Protein AF-A0A6L6D156-F1 (afdb_monomer_lite)

Sequence (40 aa):
MNPPTPGATDPKIIRNFCIIAHIDHGKSTLADRMLQITGI

Radius of gyration: 14.42 Å; chains: 1; bounding box: 23×22×38 Å

Structure (mmCIF, N/CA/C/O backbone):
data_AF-A0A6L6D156-F1
#
_entry.id   AF-A0A6L6D156-F1
#
loop_
_atom_site.group_PDB
_atom_site.id
_atom_site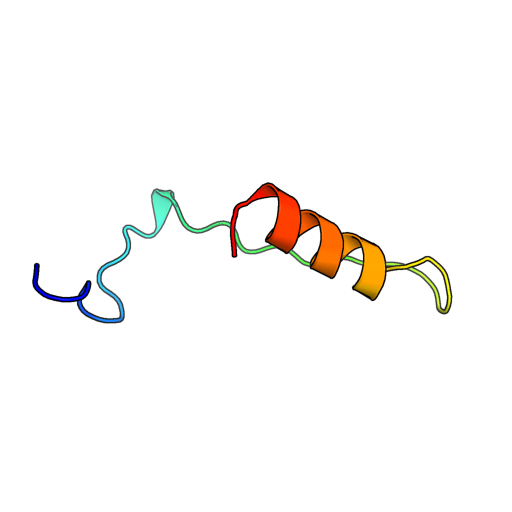.type_symbol
_atom_site.label_atom_id
_atom_site.label_alt_id
_atom_site.label_comp_id
_atom_site.label_asym_id
_atom_site.label_entity_id
_atom_site.label_seq_id
_atom_site.pdbx_PDB_ins_code
_atom_site.Cartn_x
_atom_site.Cartn_y
_atom_site.Cartn_z
_atom_site.occupancy
_atom_site.B_iso_or_equiv
_atom_site.auth_seq_id
_atom_site.auth_comp_id
_atom_site.auth_asym_id
_atom_site.auth_atom_id
_atom_site.pdbx_PDB_model_num
ATOM 1 N N . MET A 1 1 ? -6.125 14.255 22.421 1.00 62.38 1 MET A N 1
ATOM 2 C CA . MET A 1 1 ? -6.723 12.961 22.028 1.00 62.38 1 MET A CA 1
ATOM 3 C C . MET A 1 1 ? -5.661 11.902 22.233 1.00 62.38 1 MET A C 1
ATOM 5 O O . MET A 1 1 ? -4.560 12.093 21.735 1.00 62.38 1 MET A O 1
ATOM 9 N N . ASN A 1 2 ? -5.939 10.865 23.022 1.00 67.50 2 ASN A N 1
ATOM 10 C CA . ASN A 1 2 ? -4.978 9.781 23.225 1.00 67.50 2 ASN A CA 1
ATOM 11 C C . ASN A 1 2 ? -4.792 9.025 21.899 1.00 67.50 2 ASN A C 1
ATOM 13 O O . ASN A 1 2 ? -5.788 8.819 21.200 1.00 67.50 2 ASN A O 1
ATOM 17 N N . PRO A 1 3 ? -3.557 8.647 21.529 1.00 68.56 3 PRO A N 1
ATOM 18 C CA . PRO A 1 3 ? -3.331 7.850 20.334 1.00 68.56 3 PRO A CA 1
ATOM 19 C C . PRO A 1 3 ? -4.076 6.511 20.457 1.00 68.56 3 PRO A C 1
ATOM 21 O O . PRO A 1 3 ? -4.223 6.000 21.573 1.00 68.56 3 PRO A O 1
ATOM 24 N N . PRO A 1 4 ? -4.562 5.939 19.341 1.00 71.50 4 PRO A N 1
ATOM 25 C CA . PRO A 1 4 ? -5.149 4.607 19.363 1.00 71.50 4 PRO A CA 1
ATOM 26 C C . PRO A 1 4 ? -4.137 3.621 19.951 1.00 71.50 4 PRO A C 1
ATOM 28 O O . PRO A 1 4 ? -2.964 3.613 19.572 1.00 71.50 4 PRO A O 1
ATOM 31 N N . THR A 1 5 ? -4.581 2.807 20.907 1.00 79.94 5 THR A N 1
ATOM 32 C CA . THR A 1 5 ? -3.765 1.741 21.485 1.00 79.94 5 THR A CA 1
ATOM 33 C C . THR A 1 5 ? -3.367 0.759 20.377 1.00 79.94 5 THR A C 1
ATOM 35 O O . THR A 1 5 ? -4.244 0.258 19.663 1.00 79.94 5 THR A O 1
ATOM 38 N N . PRO A 1 6 ? -2.063 0.471 20.191 1.00 78.06 6 PRO A N 1
ATOM 39 C CA . PRO A 1 6 ? -1.622 -0.516 19.213 1.00 78.06 6 PRO A CA 1
ATOM 40 C C . PRO A 1 6 ? -2.335 -1.857 19.428 1.00 78.06 6 PRO A C 1
ATOM 42 O O . PRO A 1 6 ? -2.451 -2.326 20.558 1.00 78.06 6 PRO A O 1
ATOM 45 N N . GLY A 1 7 ? -2.836 -2.462 18.348 1.00 80.31 7 GLY A N 1
ATOM 46 C CA . GLY A 1 7 ? -3.547 -3.745 18.400 1.00 80.31 7 GLY A CA 1
ATOM 47 C C . GLY A 1 7 ? -5.036 -3.677 18.769 1.00 80.31 7 GLY A C 1
ATOM 48 O O . GLY A 1 7 ? -5.667 -4.724 18.860 1.00 80.31 7 GLY A O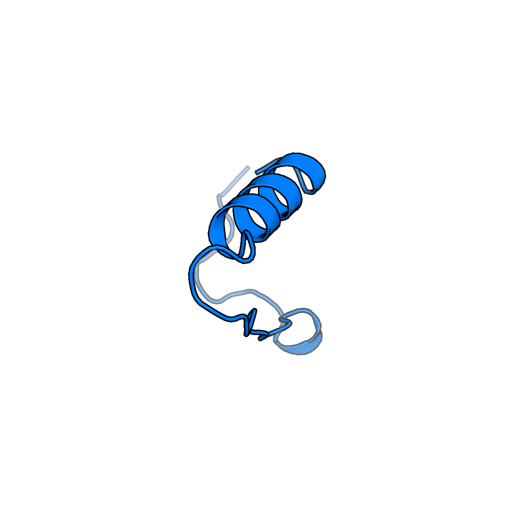 1
ATOM 49 N N . ALA A 1 8 ? -5.623 -2.487 18.945 1.00 84.25 8 ALA A N 1
ATOM 50 C CA . ALA A 1 8 ? -7.046 -2.328 19.281 1.00 84.25 8 ALA A CA 1
ATOM 51 C C . ALA A 1 8 ? -7.994 -2.217 18.064 1.00 84.25 8 ALA A C 1
ATOM 53 O O . ALA A 1 8 ? -9.178 -1.922 18.223 1.00 84.25 8 ALA A O 1
ATOM 54 N N . THR A 1 9 ? -7.497 -2.412 16.841 1.00 86.94 9 THR A N 1
ATOM 55 C CA . THR A 1 9 ? -8.308 -2.344 15.615 1.00 86.94 9 THR A CA 1
ATOM 56 C C . THR A 1 9 ? -9.228 -3.567 15.499 1.00 86.94 9 THR A C 1
ATOM 58 O O . THR A 1 9 ? -8.750 -4.694 15.608 1.00 86.94 9 THR A O 1
ATOM 61 N N . ASP A 1 10 ? -10.529 -3.370 15.237 1.00 92.31 10 ASP A N 1
ATOM 62 C CA . ASP A 1 10 ? -11.471 -4.476 14.987 1.00 92.31 10 ASP A CA 1
ATOM 63 C C . ASP A 1 10 ? -10.995 -5.311 13.776 1.00 92.31 10 ASP A C 1
ATOM 65 O O . ASP A 1 10 ? -10.865 -4.771 12.672 1.00 92.31 10 ASP A O 1
ATOM 69 N N . PRO A 1 11 ? -10.754 -6.628 13.924 1.00 90.81 11 PRO A N 1
ATOM 70 C CA . PRO A 1 11 ? -10.318 -7.471 12.815 1.00 90.81 11 PRO A CA 1
ATOM 71 C C . PRO A 1 11 ? -11.238 -7.424 11.587 1.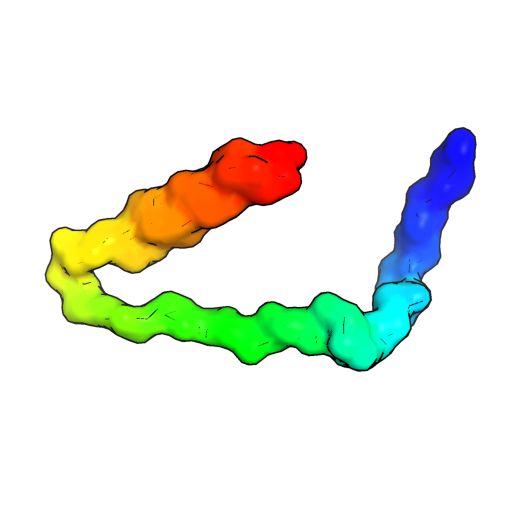00 90.81 11 PRO A C 1
ATOM 73 O O . PRO A 1 11 ? -10.763 -7.610 10.468 1.00 90.81 11 PRO A O 1
ATOM 76 N N . LYS A 1 12 ? -12.538 -7.135 11.752 1.00 95.25 12 LYS A N 1
ATOM 77 C CA . LYS A 1 12 ? -13.511 -7.064 10.644 1.00 95.25 12 LYS A CA 1
ATOM 78 C C . LYS A 1 12 ? -13.209 -5.959 9.629 1.00 95.25 12 LYS A C 1
ATOM 80 O O . LYS A 1 12 ? -13.650 -6.055 8.481 1.00 95.25 12 LYS A O 1
ATOM 85 N N . ILE A 1 13 ? -12.479 -4.918 10.036 1.00 93.31 13 ILE A N 1
ATOM 86 C CA . ILE A 1 13 ? -12.120 -3.793 9.163 1.00 93.31 13 ILE A CA 1
ATOM 87 C C . ILE A 1 13 ? -10.705 -3.908 8.574 1.00 93.31 13 ILE A C 1
ATOM 89 O O . ILE A 1 13 ? -10.343 -3.106 7.717 1.00 93.31 13 ILE A O 1
ATOM 93 N N . ILE A 1 14 ? -9.914 -4.913 8.969 1.00 93.06 14 ILE A N 1
ATOM 94 C CA . ILE A 1 14 ? -8.567 -5.144 8.427 1.00 93.06 14 ILE A CA 1
ATOM 95 C C . ILE A 1 14 ? -8.672 -5.886 7.091 1.00 93.06 14 ILE A C 1
ATOM 97 O O . ILE A 1 14 ? -9.312 -6.933 6.988 1.00 93.06 14 ILE A O 1
ATOM 101 N N . ARG A 1 15 ? -8.017 -5.360 6.050 1.00 93.75 15 ARG A N 1
ATOM 102 C CA . ARG A 1 15 ? -7.974 -5.966 4.712 1.00 93.75 15 ARG A CA 1
ATOM 103 C C . ARG A 1 15 ? -6.535 -6.235 4.301 1.00 93.75 15 ARG A C 1
ATOM 105 O O . ARG A 1 15 ? -5.850 -5.352 3.800 1.00 93.75 15 ARG A O 1
ATOM 112 N N . ASN A 1 16 ? -6.097 -7.475 4.501 1.00 95.12 16 ASN A N 1
ATOM 113 C CA . ASN A 1 16 ? -4.796 -7.933 4.030 1.00 95.12 16 ASN A CA 1
ATOM 114 C C . ASN A 1 16 ? -4.874 -8.230 2.530 1.00 95.12 16 ASN A C 1
ATOM 116 O O . ASN A 1 16 ? -5.653 -9.081 2.103 1.00 95.12 16 ASN A O 1
ATOM 120 N N . PHE A 1 17 ? -4.062 -7.539 1.737 1.00 96.50 17 PHE A N 1
ATOM 121 C CA . PHE A 1 17 ? -3.909 -7.793 0.309 1.00 96.50 17 PHE A CA 1
ATOM 122 C C . PHE A 1 17 ? -2.449 -7.594 -0.100 1.00 96.50 17 PHE A C 1
ATOM 124 O O . PHE A 1 17 ? -1.656 -7.014 0.640 1.00 96.50 17 PHE A O 1
ATOM 131 N N . CYS A 1 18 ? -2.090 -8.076 -1.285 1.00 97.00 18 CYS A N 1
ATOM 132 C CA . CYS A 1 18 ? -0.786 -7.823 -1.881 1.00 97.00 18 CYS A CA 1
ATOM 133 C C . CYS A 1 18 ? -0.958 -7.414 -3.342 1.00 97.00 18 CYS A C 1
ATOM 135 O O . CYS A 1 18 ? -1.898 -7.830 -4.019 1.00 97.00 18 CYS A O 1
ATOM 137 N N . ILE A 1 19 ? -0.039 -6.589 -3.833 1.00 96.00 19 ILE A N 1
ATOM 138 C CA . ILE A 1 19 ? 0.037 -6.252 -5.251 1.00 96.00 19 ILE A CA 1
ATOM 139 C C . ILE A 1 19 ? 0.967 -7.290 -5.886 1.00 96.00 19 ILE A C 1
ATOM 141 O O . ILE A 1 19 ? 2.107 -7.424 -5.443 1.00 96.00 19 ILE A O 1
ATOM 145 N N . ILE A 1 20 ? 0.575 -7.941 -6.987 1.00 96.69 20 ILE A N 1
ATOM 146 C CA . ILE A 1 20 ? 1.417 -8.872 -7.777 1.00 96.69 20 ILE A CA 1
ATOM 147 C C . ILE A 1 20 ? 1.543 -8.329 -9.206 1.00 96.69 20 ILE A C 1
ATOM 149 O O . ILE A 1 20 ? 0.562 -7.888 -9.785 1.00 96.69 20 ILE A O 1
ATOM 153 N N . ALA A 1 21 ? 2.770 -8.226 -9.721 1.00 96.62 21 ALA A N 1
ATOM 154 C CA . ALA A 1 21 ? 3.075 -7.618 -11.019 1.00 96.62 21 ALA A CA 1
ATOM 155 C C . ALA A 1 21 ? 4.495 -8.014 -11.447 1.00 96.62 21 ALA A C 1
ATOM 157 O O . ALA A 1 21 ? 5.319 -8.301 -10.576 1.00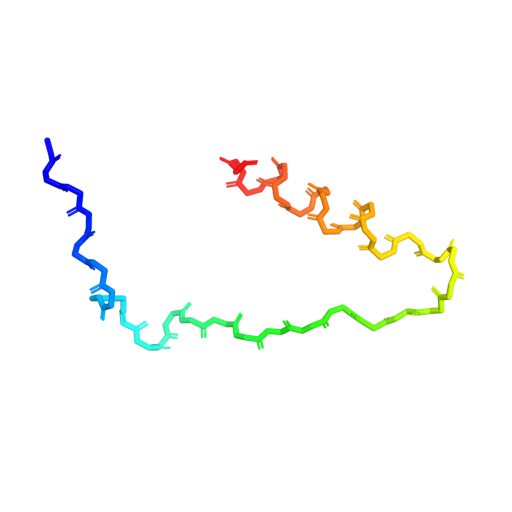 96.62 21 ALA A O 1
ATOM 158 N N . HIS A 1 22 ? 4.771 -7.998 -12.751 1.00 97.69 22 HIS A N 1
ATOM 159 C CA . HIS A 1 22 ? 6.122 -8.192 -13.282 1.00 97.69 22 HIS A CA 1
ATOM 160 C C . HIS A 1 22 ? 7.037 -7.007 -12.921 1.00 97.69 22 HIS A C 1
ATOM 162 O O . HIS A 1 22 ? 6.570 -5.954 -12.469 1.00 97.69 22 HIS A O 1
ATOM 168 N N . ILE A 1 23 ? 8.344 -7.191 -13.121 1.00 96.56 23 ILE A N 1
ATOM 169 C CA . ILE A 1 23 ? 9.339 -6.114 -13.019 1.00 96.56 23 ILE A CA 1
ATOM 170 C C . ILE A 1 23 ? 8.938 -4.977 -13.974 1.00 96.56 23 ILE A C 1
ATOM 172 O O . ILE A 1 23 ? 8.402 -5.233 -15.047 1.00 96.56 23 ILE A O 1
ATOM 176 N N . ASP A 1 24 ? 9.130 -3.733 -13.536 1.00 95.94 24 ASP A N 1
ATOM 177 C CA . ASP A 1 24 ? 8.813 -2.496 -14.269 1.00 95.94 24 ASP A CA 1
ATOM 178 C C . ASP A 1 24 ? 7.330 -2.244 -14.602 1.00 95.94 24 ASP A C 1
ATOM 180 O O . ASP A 1 24 ? 6.994 -1.286 -15.288 1.00 95.94 24 ASP A O 1
ATOM 184 N N . HIS A 1 25 ? 6.396 -3.012 -14.031 1.00 98.00 25 HIS A N 1
ATOM 185 C CA . HIS A 1 25 ? 4.949 -2.786 -14.202 1.00 98.00 25 HIS A CA 1
ATOM 186 C C . HIS A 1 25 ? 4.353 -1.773 -13.201 1.00 98.00 25 HIS A C 1
ATOM 188 O O . HIS A 1 25 ? 3.140 -1.730 -12.998 1.00 98.00 25 HIS A O 1
ATOM 194 N N . GLY A 1 26 ? 5.185 -0.981 -12.518 1.00 96.88 26 GLY A N 1
ATOM 195 C CA . GLY A 1 26 ? 4.706 0.095 -11.642 1.00 96.88 26 GLY A CA 1
ATOM 196 C C . GLY A 1 26 ? 4.083 -0.360 -10.314 1.00 96.88 26 GLY A C 1
ATOM 197 O O . GLY A 1 26 ? 3.231 0.341 -9.773 1.00 96.88 26 GLY A O 1
ATOM 198 N N . LYS A 1 27 ? 4.498 -1.507 -9.750 1.00 97.81 27 LYS A N 1
ATOM 199 C CA . LYS A 1 27 ? 4.030 -1.986 -8.428 1.00 97.81 27 LYS A CA 1
ATOM 200 C C . LYS A 1 27 ? 4.193 -0.934 -7.325 1.00 97.81 27 LYS A C 1
ATOM 202 O O . LYS A 1 27 ? 3.240 -0.685 -6.592 1.00 97.81 27 LYS A O 1
ATOM 207 N N . SER A 1 28 ? 5.380 -0.338 -7.221 1.00 97.44 28 SER A N 1
ATOM 208 C CA . SER A 1 28 ? 5.676 0.687 -6.214 1.00 97.44 28 SER A CA 1
ATOM 209 C C . SER A 1 28 ? 4.890 1.967 -6.487 1.00 97.44 28 SER A C 1
ATOM 211 O O . SER A 1 28 ? 4.214 2.460 -5.598 1.00 97.44 28 SER A O 1
ATOM 213 N N . THR A 1 29 ? 4.839 2.415 -7.745 1.00 97.56 29 THR A N 1
ATOM 214 C CA . THR A 1 29 ? 4.058 3.593 -8.154 1.00 97.56 29 THR A CA 1
ATOM 215 C C . THR A 1 29 ? 2.572 3.463 -7.815 1.00 97.56 29 THR A C 1
ATOM 217 O O . THR A 1 29 ? 1.956 4.423 -7.358 1.00 97.56 29 THR A O 1
ATOM 220 N N . LEU A 1 30 ? 1.981 2.280 -8.014 1.00 97.25 30 LEU A N 1
ATOM 2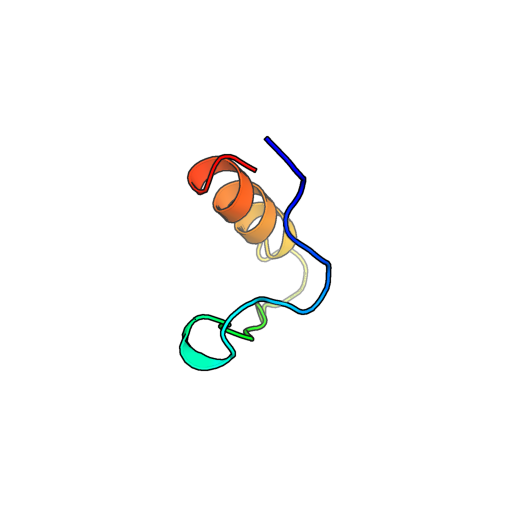21 C CA . LEU A 1 30 ? 0.595 2.015 -7.631 1.00 97.25 30 LEU A CA 1
ATOM 222 C C . LEU A 1 30 ? 0.405 2.100 -6.111 1.00 97.25 30 LEU A C 1
ATOM 224 O O . LEU A 1 30 ? -0.568 2.702 -5.661 1.00 97.25 30 LEU A O 1
ATOM 228 N 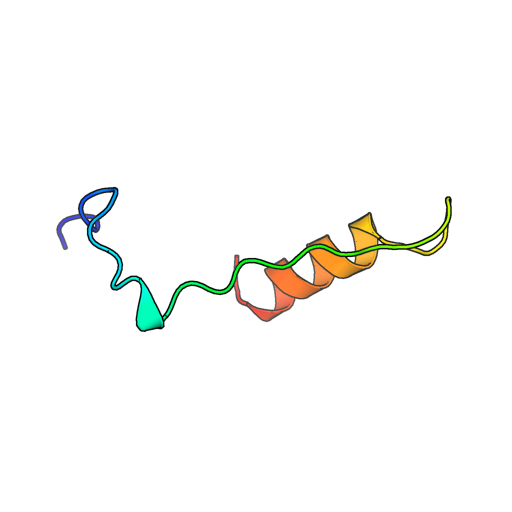N . ALA A 1 31 ? 1.325 1.522 -5.332 1.00 96.44 31 ALA A N 1
ATOM 229 C CA . ALA A 1 31 ? 1.282 1.582 -3.872 1.00 96.44 31 ALA A CA 1
ATOM 230 C C . ALA A 1 31 ? 1.397 3.029 -3.365 1.00 96.44 31 ALA A C 1
ATOM 232 O O . ALA A 1 31 ? 0.569 3.463 -2.566 1.00 96.44 31 ALA A O 1
ATOM 233 N N . ASP A 1 32 ? 2.347 3.798 -3.899 1.00 96.06 32 ASP A N 1
ATOM 234 C CA . ASP A 1 32 ? 2.547 5.206 -3.550 1.00 96.06 32 ASP A CA 1
ATOM 235 C C . ASP A 1 32 ? 1.295 6.033 -3.867 1.00 96.06 32 ASP A C 1
ATOM 237 O O . ASP A 1 32 ? 0.821 6.823 -3.048 1.00 96.06 32 ASP A O 1
ATOM 241 N N . ARG A 1 33 ? 0.692 5.811 -5.043 1.00 96.81 33 ARG A N 1
ATOM 242 C CA . ARG A 1 33 ? -0.533 6.511 -5.437 1.00 96.81 33 ARG A CA 1
ATOM 243 C C . ARG A 1 33 ? -1.726 6.130 -4.562 1.00 96.81 33 ARG A C 1
ATOM 245 O O . ARG A 1 33 ? -2.546 6.997 -4.269 1.00 96.81 33 ARG A O 1
ATOM 252 N N . MET A 1 34 ? -1.833 4.867 -4.145 1.00 96.25 34 MET A N 1
ATOM 253 C CA . MET A 1 34 ? -2.861 4.431 -3.197 1.00 96.25 34 MET A CA 1
ATOM 254 C C . MET A 1 34 ? -2.736 5.177 -1.866 1.00 96.25 34 MET A C 1
ATOM 256 O O . MET A 1 34 ? -3.735 5.726 -1.406 1.00 96.25 34 MET A O 1
ATOM 260 N N . LEU A 1 35 ? -1.526 5.264 -1.301 1.00 95.38 35 LEU A N 1
ATOM 261 C CA . LEU A 1 35 ? -1.273 5.997 -0.054 1.00 95.38 35 LEU A CA 1
ATOM 262 C C . LEU A 1 35 ? -1.652 7.478 -0.183 1.00 95.38 35 LEU A C 1
ATOM 264 O O . LEU A 1 35 ? -2.431 7.986 0.629 1.00 95.38 35 LEU A O 1
ATOM 268 N N . GLN A 1 36 ? -1.228 8.116 -1.279 1.00 96.50 36 GLN A N 1
ATOM 269 C CA . GLN A 1 36 ? -1.541 9.515 -1.571 1.00 96.50 36 GLN A CA 1
ATOM 270 C C . GLN A 1 36 ? -3.054 9.778 -1.644 1.00 96.50 36 GLN A C 1
ATOM 272 O O . GLN A 1 36 ? -3.530 10.799 -1.154 1.00 96.50 36 GLN A O 1
ATOM 277 N N . ILE A 1 37 ? -3.823 8.870 -2.256 1.00 96.62 37 ILE A N 1
ATOM 278 C CA . ILE A 1 37 ? -5.287 8.992 -2.345 1.00 96.62 37 ILE A CA 1
ATOM 279 C C . ILE A 1 37 ? -5.940 8.805 -0.967 1.00 96.62 37 ILE A C 1
ATOM 281 O O . ILE A 1 37 ? -6.938 9.461 -0.676 1.00 96.62 37 ILE A O 1
ATOM 285 N N . THR A 1 38 ? -5.389 7.939 -0.109 1.00 93.81 38 THR A N 1
ATOM 286 C CA . THR A 1 38 ? -5.907 7.701 1.250 1.00 93.81 38 THR A CA 1
ATOM 287 C C . THR A 1 38 ? -5.506 8.766 2.273 1.00 93.81 38 THR A C 1
ATOM 289 O O . THR A 1 38 ? -5.992 8.726 3.401 1.00 93.81 38 THR A O 1
ATOM 292 N N . GLY A 1 39 ? -4.665 9.729 1.886 1.00 86.25 39 GLY A N 1
ATOM 293 C CA . GLY A 1 39 ? -4.207 10.807 2.764 1.00 86.25 39 GLY A CA 1
ATOM 294 C C . GLY A 1 39 ? -3.150 10.369 3.778 1.00 86.25 39 GLY A C 1
ATOM 295 O O . GLY A 1 39 ? -3.115 10.916 4.880 1.00 86.25 39 GLY A O 1
ATOM 296 N N . ILE A 1 40 ? -2.334 9.374 3.412 1.00 77.81 40 ILE A N 1
ATOM 297 C CA . ILE A 1 40 ? -1.161 8.912 4.169 1.00 77.81 40 ILE A CA 1
ATOM 298 C C . ILE A 1 40 ? 0.100 9.489 3.529 1.00 77.81 40 ILE A C 1
ATOM 300 O O . ILE A 1 40 ? 0.158 9.511 2.277 1.00 77.81 40 ILE A O 1
#

pLDDT: mean 90.57, std 9.59, range [62.38, 98.0]

Foldseek 3Di:
DDPPDPPPDDPVPDDDDADDDDPPPCRVVVVVVVCVVVVD

Secondary structure (DSSP, 8-state):
-PPPPTT-S-GGG---------TTS-HHHHHHHHHHHHT-